Protein AF-A0A416MDK6-F1 (afdb_monomer)

Foldseek 3Di:
DD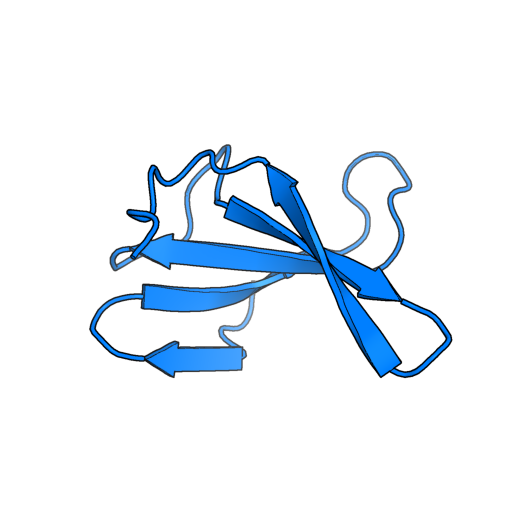FPDDDPQKTKDWDDDPVNDHIWIFIAGNDDDPQGFTWDQDPVRDIDGPDH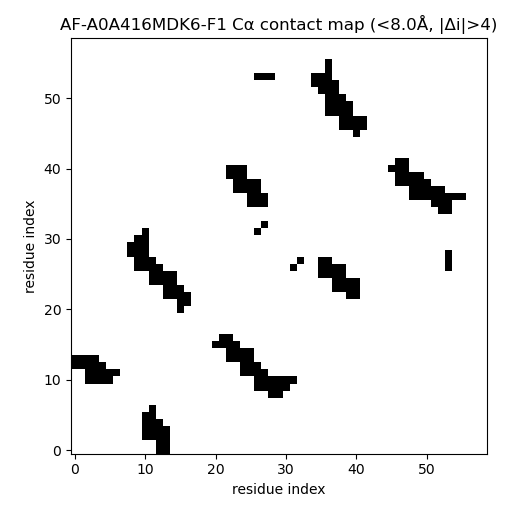SRCDDDD

Sequence (59 aa):
MPKLFTVSGYIVYFGSNEEGEPIHVHVSKGRPTPNATKIWLTRTGGCIVASNGSQIASK

Secondary structure (DSSP, 8-state):
----EEETTEEEEEE--STTPPSEEEEEESS--TTPEEEEEPTTS-EEEEEETT-PPP-

Radius of gyration: 11.11 Å; Cα contacts (8 Å, |Δi|>4): 109; chains: 1; bounding box: 27×28×26 Å

pLDDT: mean 89.35, std 9.23, range [55.53, 96.38]

Mean predicted aligned error: 4.02 Å

Solvent-accessible surface area (backbone atoms only — not comparable to full-atom values): 3624 Å² total; per-residue (Å²): 126,74,71,74,49,72,56,99,61,29,38,35,28,72,43,66,69,62,93,78,42,73,68,27,38,34,38,22,69,78,50,91,54,87,63,33,19,33,31,42,62,43,96,88,76,50,74,44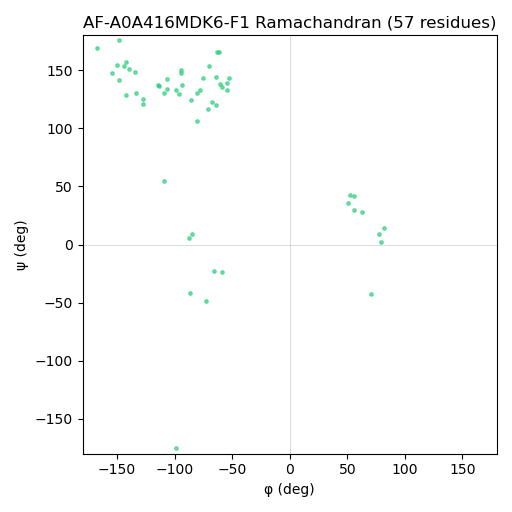,82,74,43,65,58,55,65,72,78,78,134

Structure (mmCIF, N/CA/C/O backbone):
data_AF-A0A416MDK6-F1
#
_entry.id   AF-A0A416MDK6-F1
#
loop_
_atom_site.group_PDB
_atom_site.id
_atom_site.type_symbol
_atom_site.label_atom_id
_atom_site.label_alt_id
_atom_site.label_comp_id
_atom_site.label_asym_id
_atom_site.label_entity_id
_atom_site.label_seq_id
_atom_site.pdbx_PDB_ins_code
_atom_site.Cartn_x
_atom_site.Cartn_y
_atom_site.Cartn_z
_atom_site.occupancy
_atom_site.B_iso_or_equiv
_atom_site.auth_seq_id
_atom_site.auth_comp_id
_atom_site.auth_asym_id
_atom_site.auth_atom_id
_atom_site.pdbx_PDB_model_num
ATOM 1 N N . MET A 1 1 ? -4.429 14.009 -0.268 1.00 55.53 1 MET A N 1
ATOM 2 C CA . MET A 1 1 ? -4.527 13.043 -1.383 1.00 55.53 1 MET A CA 1
ATOM 3 C C . MET A 1 1 ? -5.996 12.834 -1.731 1.00 55.53 1 MET A C 1
ATOM 5 O O . MET A 1 1 ? -6.770 12.611 -0.801 1.00 55.53 1 MET A O 1
ATOM 9 N N . PRO A 1 2 ? -6.408 12.964 -3.005 1.00 56.34 2 PRO A N 1
ATOM 10 C CA . PRO A 1 2 ? -7.764 12.607 -3.419 1.00 56.34 2 PRO A CA 1
ATOM 11 C C . PRO A 1 2 ? -8.021 11.118 -3.142 1.00 56.34 2 PRO A C 1
ATOM 13 O O . PRO A 1 2 ? -7.138 10.281 -3.331 1.00 56.34 2 PRO A O 1
ATOM 16 N N . LYS A 1 3 ? -9.215 10.793 -2.637 1.00 61.19 3 LYS A N 1
ATOM 17 C CA . LYS A 1 3 ? -9.636 9.406 -2.390 1.00 61.19 3 LYS A CA 1
ATOM 18 C C . LYS A 1 3 ? -10.097 8.807 -3.717 1.00 61.19 3 LYS A C 1
ATOM 20 O O . LYS A 1 3 ? -10.911 9.434 -4.388 1.00 61.19 3 LYS A O 1
ATOM 25 N N . LEU A 1 4 ? -9.602 7.622 -4.075 1.00 70.62 4 LEU A N 1
ATOM 26 C CA . LEU A 1 4 ? -10.031 6.932 -5.294 1.00 70.62 4 LEU A CA 1
ATOM 27 C C . LEU A 1 4 ? -11.444 6.372 -5.099 1.00 70.62 4 LEU A C 1
ATOM 29 O O . L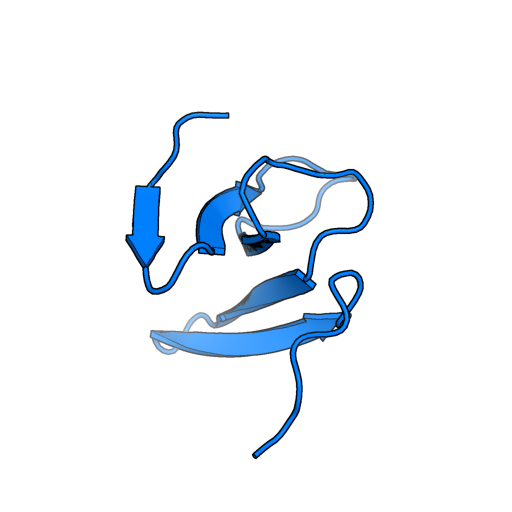EU A 1 4 ? -12.324 6.604 -5.918 1.00 70.62 4 LEU A O 1
ATOM 33 N N . PHE A 1 5 ? -11.659 5.678 -3.977 1.00 84.25 5 PHE A N 1
ATOM 34 C CA . PHE A 1 5 ? -12.964 5.199 -3.518 1.00 84.25 5 PHE A CA 1
ATOM 35 C C . PHE A 1 5 ? -12.888 4.712 -2.061 1.00 84.25 5 PHE A C 1
ATOM 37 O O . PHE A 1 5 ? -11.809 4.563 -1.478 1.00 84.25 5 PHE A O 1
ATOM 44 N N . THR A 1 6 ? -14.054 4.458 -1.469 1.00 91.19 6 THR A N 1
ATOM 45 C CA . THR A 1 6 ? -14.211 3.817 -0.156 1.00 91.19 6 THR A CA 1
ATOM 46 C C . THR A 1 6 ? -14.897 2.468 -0.298 1.00 91.19 6 THR A C 1
ATOM 48 O O . THR A 1 6 ? -15.894 2.368 -1.007 1.00 91.19 6 THR A O 1
ATOM 51 N N . VAL A 1 7 ? -14.415 1.452 0.418 1.00 90.44 7 VAL A N 1
ATOM 52 C CA . VAL A 1 7 ? -15.009 0.106 0.454 1.00 90.44 7 VAL A CA 1
ATOM 53 C C . VAL A 1 7 ? -14.911 -0.466 1.866 1.00 90.44 7 VAL A C 1
ATOM 55 O O . VAL A 1 7 ? -13.846 -0.433 2.471 1.00 90.44 7 VAL A O 1
ATOM 58 N N . SER A 1 8 ? -16.020 -0.955 2.428 1.00 91.19 8 SER A N 1
ATOM 59 C CA . SER A 1 8 ? -16.053 -1.607 3.755 1.00 91.19 8 SER A CA 1
ATOM 60 C C . SER A 1 8 ? -15.373 -0.816 4.890 1.00 91.19 8 SER A C 1
ATOM 62 O O . SER A 1 8 ? -14.731 -1.388 5.768 1.00 91.19 8 SER A O 1
ATOM 64 N N . GLY A 1 9 ? -15.470 0.519 4.868 1.00 91.38 9 GLY A N 1
ATOM 65 C CA . GLY A 1 9 ? -14.824 1.398 5.853 1.00 91.38 9 GLY A CA 1
ATOM 66 C C . GLY A 1 9 ? -13.326 1.645 5.623 1.00 91.38 9 GLY A C 1
ATOM 67 O O . GLY A 1 9 ? -12.705 2.373 6.397 1.00 91.38 9 GLY A O 1
ATOM 68 N N . TYR A 1 10 ? -12.750 1.092 4.557 1.00 93.44 10 TYR A N 1
ATOM 69 C CA . TYR A 1 10 ? -11.410 1.404 4.074 1.00 93.44 10 TYR A CA 1
ATOM 70 C C . TYR A 1 10 ? -11.462 2.479 2.991 1.00 93.44 10 TYR A C 1
ATOM 72 O O . TYR A 1 10 ? -12.414 2.566 2.214 1.00 93.44 10 TYR A O 1
ATOM 80 N N . ILE A 1 11 ? -10.422 3.301 2.941 1.00 93.81 11 ILE A N 1
ATOM 81 C CA . ILE A 1 11 ? -10.166 4.251 1.865 1.00 93.81 11 ILE A CA 1
ATOM 82 C C . ILE A 1 11 ? -9.008 3.711 1.043 1.00 93.81 11 ILE A C 1
ATOM 84 O O . ILE A 1 11 ? -7.977 3.337 1.601 1.00 93.81 11 ILE A O 1
ATOM 88 N N . VAL A 1 12 ? -9.180 3.741 -0.273 1.00 94.12 12 VAL A N 1
ATOM 89 C CA . VAL A 1 12 ? -8.145 3.417 -1.252 1.00 94.12 12 VAL A CA 1
ATOM 90 C C . VAL A 1 12 ? -7.715 4.709 -1.942 1.00 94.12 12 VAL A C 1
ATOM 92 O O . VAL A 1 12 ? -8.560 5.504 -2.370 1.00 94.12 12 VAL A O 1
ATOM 95 N N . TYR A 1 13 ? -6.411 4.962 -2.016 1.00 92.62 13 TYR A N 1
ATOM 96 C CA . TYR A 1 13 ? -5.860 6.182 -2.610 1.00 92.62 13 TYR A CA 1
ATOM 97 C C . TYR A 1 13 ? -4.481 5.938 -3.219 1.00 92.62 13 TYR A C 1
ATOM 99 O O . TYR A 1 13 ? -3.766 5.026 -2.811 1.00 92.62 13 TYR A O 1
ATOM 107 N N . PHE A 1 14 ? -4.108 6.755 -4.206 1.00 91.19 14 PHE A N 1
ATOM 108 C CA . PHE A 1 14 ? -2.782 6.672 -4.810 1.00 91.19 14 PHE A CA 1
ATOM 109 C C . PHE A 1 14 ? -1.729 7.328 -3.918 1.00 91.19 14 PHE A C 1
ATOM 111 O O . PHE A 1 14 ? -1.911 8.455 -3.448 1.00 91.19 14 PHE A O 1
ATOM 118 N N . GLY A 1 15 ? -0.625 6.613 -3.731 1.00 87.75 15 GLY A N 1
ATOM 119 C CA . GLY A 1 15 ? 0.659 7.160 -3.328 1.00 87.75 15 GLY A CA 1
ATOM 120 C C . GLY A 1 15 ? 1.501 7.455 -4.566 1.00 87.75 15 GLY A C 1
ATOM 121 O O . GLY A 1 15 ? 1.528 6.682 -5.527 1.00 87.75 15 GLY A O 1
ATOM 122 N N . SER A 1 16 ? 2.162 8.605 -4.566 1.00 81.81 16 SER A N 1
ATOM 123 C CA . SER A 1 16 ? 3.081 9.015 -5.625 1.00 81.81 16 SER A CA 1
ATOM 124 C C . SER A 1 16 ? 4.179 9.874 -5.019 1.00 81.81 16 SER A C 1
ATOM 126 O O . SER A 1 16 ? 3.865 10.726 -4.187 1.00 81.81 16 SER A O 1
ATOM 128 N N . ASN A 1 17 ? 5.417 9.714 -5.494 1.00 78.56 17 ASN A N 1
ATOM 129 C CA . ASN A 1 17 ? 6.556 10.543 -5.089 1.00 78.56 17 ASN A CA 1
ATOM 130 C C . ASN A 1 17 ? 6.914 10.441 -3.588 1.00 78.56 17 ASN A C 1
ATOM 132 O O . ASN A 1 17 ? 7.443 11.387 -3.010 1.00 78.56 17 ASN A O 1
ATOM 136 N N . GLU A 1 18 ? 6.629 9.299 -2.953 1.00 83.25 18 GLU A N 1
ATOM 137 C CA . GLU A 1 18 ? 7.205 8.950 -1.648 1.00 83.25 18 GLU A CA 1
ATOM 138 C C . GLU A 1 18 ? 8.616 8.412 -1.905 1.00 83.25 18 GLU A C 1
ATOM 140 O O . GLU A 1 18 ? 8.762 7.337 -2.463 1.00 83.25 18 GLU A O 1
ATOM 145 N N . GLU A 1 19 ? 9.656 9.189 -1.596 1.00 87.12 19 GLU A N 1
ATOM 146 C CA . GLU A 1 19 ? 11.064 8.748 -1.688 1.00 87.12 19 GLU A CA 1
ATOM 147 C C . GLU A 1 19 ? 11.509 8.221 -3.073 1.00 87.12 19 GLU A C 1
ATOM 149 O O . GLU A 1 19 ? 12.394 7.376 -3.185 1.00 87.12 19 GLU A O 1
ATOM 154 N N . GLY A 1 20 ? 10.909 8.728 -4.155 1.00 88.75 20 GLY A N 1
ATOM 155 C CA . GLY A 1 20 ? 11.206 8.269 -5.519 1.00 88.75 20 GLY A CA 1
ATOM 156 C C . GLY A 1 20 ? 10.546 6.938 -5.892 1.00 88.75 20 GLY A C 1
ATOM 157 O O . GLY A 1 20 ? 10.833 6.385 -6.955 1.00 88.75 20 GLY A O 1
ATOM 158 N N . GLU A 1 21 ? 9.641 6.430 -5.053 1.00 91.44 21 GLU A N 1
ATOM 159 C CA . GLU A 1 21 ? 8.857 5.240 -5.351 1.00 91.44 21 GLU A CA 1
ATOM 160 C C . GLU A 1 21 ? 7.919 5.463 -6.555 1.00 91.44 21 GLU A C 1
ATOM 162 O O . GLU A 1 21 ? 7.336 6.548 -6.716 1.00 91.44 21 GLU A O 1
ATOM 167 N N . PRO A 1 22 ? 7.716 4.427 -7.396 1.00 91.00 22 PRO A N 1
ATOM 168 C CA . PRO A 1 22 ? 6.732 4.480 -8.468 1.00 91.00 22 PRO A CA 1
ATOM 169 C C . PRO A 1 22 ? 5.316 4.626 -7.899 1.00 91.00 22 PRO A C 1
ATOM 171 O O . PRO A 1 22 ? 5.069 4.402 -6.711 1.00 91.00 22 PRO A O 1
ATOM 174 N N . ILE A 1 23 ? 4.363 4.977 -8.767 1.00 91.44 23 ILE A N 1
ATOM 175 C CA . ILE A 1 23 ? 2.955 5.070 -8.375 1.00 91.44 23 ILE A CA 1
ATOM 176 C C . ILE A 1 23 ? 2.474 3.757 -7.745 1.00 91.44 23 ILE A C 1
ATOM 178 O O . ILE A 1 23 ? 2.718 2.662 -8.257 1.00 91.44 23 ILE A O 1
ATOM 182 N N . HIS A 1 24 ? 1.786 3.879 -6.619 1.00 93.44 24 HIS A N 1
ATOM 183 C CA . HIS A 1 24 ? 1.319 2.750 -5.828 1.00 93.44 24 HIS A CA 1
ATOM 184 C C . HIS A 1 24 ? 0.007 3.093 -5.130 1.00 93.44 24 HIS A C 1
ATOM 186 O O . HIS A 1 24 ? -0.504 4.210 -5.228 1.00 93.44 24 HIS A O 1
ATOM 192 N N . VAL A 1 25 ? -0.573 2.115 -4.444 1.00 94.81 25 VAL A N 1
ATOM 193 C CA . VAL A 1 25 ? -1.842 2.269 -3.737 1.00 94.81 25 VAL A CA 1
ATOM 194 C C . VAL A 1 25 ? -1.611 2.142 -2.242 1.00 94.81 25 VAL A C 1
ATOM 196 O O . VAL A 1 25 ? -0.926 1.230 -1.785 1.00 94.81 25 VAL A O 1
ATOM 199 N N . HIS A 1 26 ? -2.235 3.034 -1.485 1.00 94.94 26 HIS A N 1
ATOM 200 C CA . HIS A 1 26 ? -2.373 2.927 -0.043 1.00 94.94 26 HIS A CA 1
ATOM 201 C C . HIS A 1 26 ? -3.808 2.557 0.327 1.00 94.94 26 HIS A C 1
ATOM 203 O O . HIS A 1 26 ? -4.772 3.036 -0.283 1.00 94.94 26 HIS A O 1
ATOM 209 N N . VAL A 1 27 ? -3.947 1.721 1.354 1.00 95.38 27 VAL A N 1
ATOM 210 C CA . VAL A 1 27 ? -5.232 1.335 1.941 1.00 95.38 27 VAL A CA 1
ATOM 211 C C . VAL A 1 27 ? -5.188 1.565 3.444 1.00 95.38 27 VAL A C 1
ATOM 213 O O . VAL A 1 27 ? -4.312 1.039 4.131 1.00 95.38 27 VAL A O 1
ATOM 216 N N . SER A 1 28 ? -6.149 2.327 3.965 1.00 94.44 28 SER A N 1
ATOM 217 C CA . SER A 1 28 ? -6.263 2.628 5.396 1.00 94.44 28 SER A CA 1
ATOM 218 C C . SER A 1 28 ? -7.722 2.660 5.856 1.00 94.44 28 SER A C 1
ATOM 220 O O . SER A 1 28 ? -8.638 2.862 5.059 1.00 94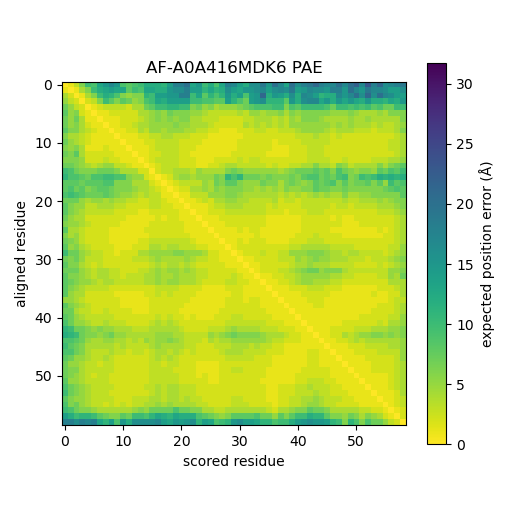.44 28 SER A O 1
ATOM 222 N N . LYS A 1 29 ? -7.973 2.455 7.154 1.00 92.62 29 LYS A N 1
ATOM 223 C CA . LYS A 1 29 ? -9.334 2.440 7.717 1.00 92.62 29 LYS A CA 1
ATOM 224 C C . LYS A 1 29 ? -9.806 3.855 8.068 1.00 92.62 29 LYS A C 1
ATOM 226 O O . LYS A 1 29 ? -9.164 4.550 8.851 1.00 92.62 29 LYS A O 1
ATOM 231 N N . GLY A 1 30 ? -10.947 4.272 7.521 1.00 91.12 30 GLY A N 1
ATOM 232 C CA . GLY A 1 30 ? -11.668 5.511 7.851 1.00 91.12 30 GLY A CA 1
ATOM 233 C C . GLY A 1 30 ? -11.015 6.823 7.396 1.00 91.12 30 GLY A C 1
ATOM 234 O O . GLY A 1 30 ? -11.708 7.700 6.882 1.00 91.12 30 GLY A O 1
ATOM 235 N N . ARG A 1 31 ? -9.694 6.974 7.544 1.00 90.00 31 ARG A N 1
ATOM 236 C CA . ARG A 1 31 ? -8.907 8.139 7.101 1.00 90.00 31 ARG A CA 1
ATOM 237 C C . ARG A 1 31 ? -7.521 7.708 6.604 1.00 90.00 31 ARG A C 1
ATOM 239 O O . ARG A 1 31 ? -7.033 6.680 7.070 1.00 90.00 31 ARG A O 1
ATOM 246 N N . PRO A 1 32 ? -6.870 8.462 5.699 1.00 90.31 32 PRO A N 1
ATOM 247 C CA . PRO A 1 32 ? -5.454 8.263 5.380 1.00 90.31 32 PRO A CA 1
ATOM 248 C C . PRO A 1 32 ? -4.596 8.320 6.647 1.00 90.31 32 PRO A C 1
ATOM 250 O O . PRO A 1 32 ? -4.846 9.152 7.523 1.00 90.31 32 PRO A O 1
ATOM 253 N N . THR A 1 33 ? -3.605 7.441 6.751 1.00 88.69 33 THR A N 1
ATOM 254 C CA . THR A 1 33 ? -2.705 7.366 7.909 1.00 88.69 33 THR A CA 1
ATOM 255 C C . THR A 1 33 ? -1.258 7.241 7.451 1.00 88.69 33 THR A C 1
ATOM 257 O O . THR A 1 33 ? -1.011 6.594 6.430 1.00 88.69 33 THR A O 1
ATOM 260 N N . PRO A 1 34 ? -0.293 7.783 8.215 1.00 87.31 34 PRO A N 1
ATOM 261 C CA . PRO A 1 34 ? 1.100 7.374 8.079 1.00 87.31 34 PRO A CA 1
ATOM 262 C C . PRO A 1 34 ? 1.202 5.849 8.197 1.00 87.31 34 PRO A C 1
ATOM 264 O O . PRO A 1 34 ? 0.460 5.248 8.978 1.00 87.31 34 PRO A O 1
ATOM 267 N N . ASN A 1 35 ? 2.090 5.227 7.420 1.00 89.88 35 ASN A N 1
ATOM 268 C CA . ASN A 1 35 ? 2.266 3.770 7.380 1.00 89.88 35 ASN A CA 1
ATOM 269 C C . ASN A 1 35 ? 0.972 3.002 7.046 1.00 89.88 35 ASN A C 1
ATOM 271 O O . ASN A 1 35 ? 0.664 1.981 7.659 1.00 89.88 35 ASN A O 1
ATOM 275 N N . ALA A 1 36 ? 0.178 3.497 6.095 1.00 94.94 36 ALA A N 1
ATOM 276 C CA . ALA A 1 36 ? -0.935 2.728 5.546 1.00 94.94 36 ALA A CA 1
ATOM 277 C C . ALA A 1 36 ? -0.448 1.429 4.871 1.00 94.94 36 ALA A C 1
ATOM 279 O O . ALA A 1 36 ? 0.742 1.240 4.610 1.00 94.94 36 ALA A 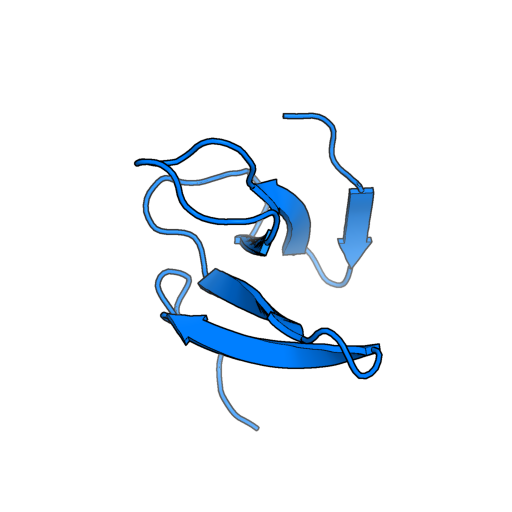O 1
ATOM 280 N N . THR A 1 37 ? -1.372 0.504 4.603 1.0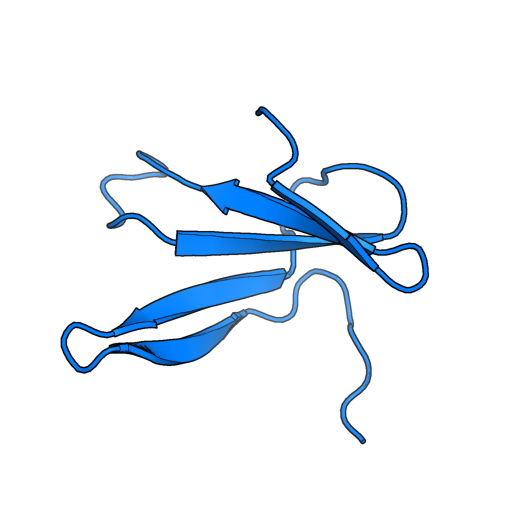0 96.25 37 THR A N 1
ATOM 281 C CA . THR A 1 37 ? -1.053 -0.698 3.818 1.00 96.25 37 THR A CA 1
ATOM 282 C C . THR A 1 37 ? -0.660 -0.276 2.414 1.00 96.25 37 THR A C 1
ATOM 284 O O . THR A 1 37 ? -1.478 0.329 1.722 1.00 96.25 37 THR A O 1
ATOM 287 N N . LYS A 1 38 ? 0.561 -0.611 1.995 1.00 95.69 38 LYS A N 1
ATOM 288 C CA . LYS A 1 38 ? 1.104 -0.254 0.684 1.00 95.69 38 LYS A CA 1
ATOM 289 C C . LYS A 1 38 ? 0.963 -1.428 -0.280 1.00 95.69 38 LYS A C 1
ATOM 291 O O . LYS A 1 38 ? 1.313 -2.563 0.050 1.00 95.69 38 LYS A O 1
ATOM 296 N N . ILE A 1 39 ? 0.477 -1.150 -1.484 1.00 96.38 39 ILE A N 1
ATOM 297 C CA . ILE A 1 39 ? 0.280 -2.113 -2.567 1.00 96.38 39 ILE A CA 1
ATOM 298 C C . ILE A 1 39 ? 0.973 -1.588 -3.825 1.00 96.38 39 ILE A C 1
ATOM 300 O O . ILE A 1 39 ? 0.630 -0.522 -4.338 1.00 96.38 39 ILE A O 1
ATOM 304 N N . TRP A 1 40 ? 1.920 -2.362 -4.348 1.00 95.62 40 TRP A N 1
ATOM 305 C CA . TRP A 1 40 ? 2.562 -2.097 -5.630 1.00 95.62 40 TRP A CA 1
ATOM 306 C C . TRP A 1 40 ? 1.645 -2.440 -6.793 1.00 95.62 40 TRP A C 1
ATOM 308 O O . TRP A 1 40 ? 0.949 -3.456 -6.763 1.00 95.62 40 TRP A O 1
ATOM 318 N N . LEU A 1 41 ? 1.716 -1.626 -7.843 1.00 94.19 41 LEU A N 1
ATOM 319 C CA . LEU A 1 41 ? 1.124 -1.915 -9.143 1.00 94.19 41 LEU A CA 1
ATOM 320 C C . LEU A 1 41 ? 2.201 -2.506 -10.050 1.00 94.19 41 LEU A C 1
ATOM 322 O O . LEU A 1 41 ? 3.297 -1.956 -10.166 1.00 94.19 41 LEU A O 1
ATOM 326 N N . THR A 1 42 ? 1.909 -3.634 -10.689 1.00 94.19 42 THR A N 1
ATOM 327 C CA . THR A 1 42 ? 2.861 -4.279 -11.594 1.00 94.19 42 THR A CA 1
ATOM 328 C C . THR A 1 42 ? 2.606 -3.853 -13.033 1.00 94.19 42 THR A C 1
ATOM 330 O O . THR A 1 42 ? 1.475 -3.600 -13.448 1.00 94.19 42 THR A O 1
ATOM 333 N N . ARG A 1 43 ? 3.669 -3.835 -13.844 1.00 92.00 43 ARG A N 1
ATOM 334 C CA . ARG A 1 43 ? 3.583 -3.509 -15.277 1.00 92.00 43 ARG A CA 1
ATOM 335 C C . ARG A 1 43 ? 2.653 -4.449 -16.058 1.00 92.00 43 ARG A C 1
ATOM 337 O O . ARG A 1 43 ? 2.143 -4.063 -17.100 1.00 92.00 43 ARG A O 1
ATOM 344 N N . THR A 1 44 ? 2.425 -5.667 -15.567 1.00 95.38 44 THR A N 1
ATOM 345 C CA . THR A 1 44 ? 1.509 -6.646 -16.174 1.00 95.38 44 THR A CA 1
ATOM 346 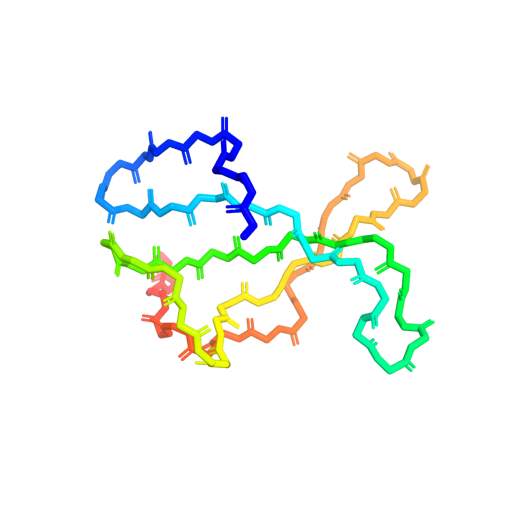C C . THR A 1 44 ? 0.050 -6.460 -15.739 1.00 95.38 44 THR A C 1
ATOM 348 O O . THR A 1 44 ? -0.773 -7.321 -16.027 1.00 95.38 44 THR A O 1
ATOM 351 N N . GLY A 1 45 ? -0.280 -5.373 -15.030 1.00 92.88 45 GLY A N 1
ATOM 352 C CA . GLY A 1 45 ? -1.640 -5.074 -14.567 1.00 92.88 45 GLY A CA 1
ATOM 353 C C . GLY A 1 45 ? -2.050 -5.791 -13.276 1.00 92.88 45 GLY A C 1
ATOM 354 O O . GLY A 1 45 ? -3.233 -5.832 -12.955 1.00 92.88 45 GLY A O 1
ATOM 355 N N . GLY A 1 46 ? -1.095 -6.370 -12.543 1.00 95.25 46 GLY A N 1
ATOM 356 C CA . GLY A 1 46 ? -1.324 -7.022 -11.253 1.00 95.25 46 GLY A CA 1
ATOM 357 C C . GLY A 1 46 ? -0.984 -6.127 -10.061 1.00 95.25 46 GLY A C 1
ATOM 358 O O . GLY A 1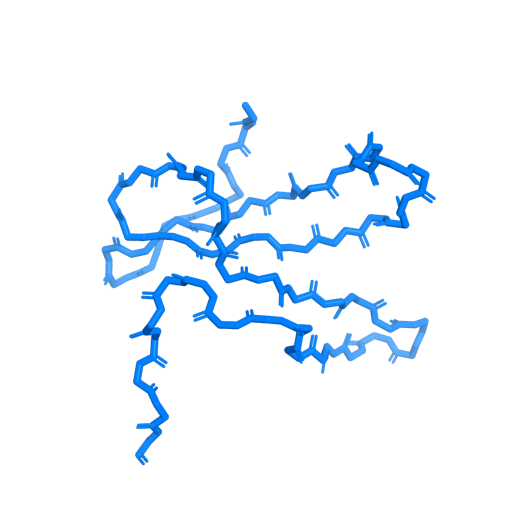 46 ? -0.611 -4.960 -10.210 1.00 95.25 46 GLY A O 1
ATOM 359 N N . CYS A 1 47 ? -1.075 -6.697 -8.860 1.00 95.62 47 CYS A N 1
ATOM 360 C CA . CYS A 1 47 ? -0.732 -6.013 -7.619 1.00 95.62 47 CYS A CA 1
ATOM 361 C C . CYS A 1 47 ? 0.022 -6.919 -6.637 1.00 95.62 47 CYS A C 1
ATOM 363 O O . CYS A 1 47 ? -0.150 -8.138 -6.642 1.00 95.62 47 CYS A O 1
ATOM 365 N N . ILE A 1 48 ? 0.876 -6.318 -5.805 1.00 95.88 48 ILE A N 1
ATOM 366 C CA . ILE A 1 48 ? 1.657 -7.011 -4.769 1.00 95.88 48 ILE A CA 1
ATOM 367 C C . ILE A 1 48 ? 1.551 -6.210 -3.472 1.00 95.88 48 ILE A C 1
ATOM 369 O O . ILE A 1 48 ? 1.790 -5.005 -3.474 1.00 95.88 48 ILE A O 1
ATOM 373 N N . VAL A 1 49 ? 1.217 -6.861 -2.356 1.00 95.88 49 VAL A N 1
ATOM 374 C CA . VAL A 1 49 ? 1.243 -6.205 -1.039 1.00 95.88 49 VAL A CA 1
ATOM 375 C C . VAL A 1 49 ? 2.699 -5.963 -0.644 1.00 95.88 49 VAL A C 1
ATOM 377 O O . VAL A 1 49 ? 3.465 -6.908 -0.484 1.00 95.88 49 VAL A O 1
ATOM 380 N N . ALA A 1 50 ? 3.074 -4.694 -0.501 1.00 95.88 50 ALA A N 1
ATOM 381 C CA . ALA A 1 50 ? 4.418 -4.272 -0.120 1.00 95.88 50 ALA A CA 1
ATOM 382 C C . ALA A 1 50 ? 4.587 -4.237 1.402 1.00 95.88 50 ALA A C 1
ATOM 384 O O . ALA A 1 50 ? 5.614 -4.646 1.937 1.00 95.88 50 ALA A O 1
ATOM 385 N N . SER A 1 51 ? 3.567 -3.740 2.103 1.00 95.81 51 SER A N 1
ATOM 386 C CA . SER A 1 51 ? 3.536 -3.671 3.562 1.00 95.81 51 SER A CA 1
ATOM 387 C C . SER A 1 51 ? 2.096 -3.660 4.068 1.00 95.81 51 SER A C 1
ATOM 389 O O . SER A 1 51 ? 1.204 -3.118 3.419 1.00 95.81 51 SER A O 1
ATOM 391 N N . ASN A 1 52 ? 1.863 -4.237 5.250 1.00 95.38 52 ASN A N 1
ATOM 392 C CA . ASN A 1 52 ? 0.550 -4.268 5.903 1.00 95.38 52 ASN A CA 1
ATOM 393 C C . ASN A 1 52 ? 0.513 -3.364 7.143 1.00 95.38 52 ASN A C 1
ATOM 395 O O . ASN A 1 52 ? 0.215 -3.799 8.257 1.00 95.38 52 ASN A O 1
ATOM 399 N N . GLY A 1 53 ? 0.857 -2.088 6.968 1.00 94.75 53 GLY A N 1
ATOM 400 C CA . GLY A 1 53 ? 0.913 -1.144 8.084 1.00 94.75 53 GLY A CA 1
ATOM 401 C C . GLY A 1 53 ? -0.454 -0.856 8.722 1.00 94.75 53 GLY A C 1
ATOM 402 O O . GLY A 1 53 ? -0.522 -0.543 9.907 1.00 94.75 53 GLY A O 1
ATOM 403 N N . SER A 1 54 ? -1.563 -1.066 7.997 1.00 93.44 54 SER A N 1
ATOM 404 C CA . SER A 1 54 ? -2.919 -0.951 8.566 1.00 93.44 54 SER A CA 1
ATOM 405 C C . SER A 1 54 ? -3.454 -2.232 9.206 1.00 93.44 54 SER A C 1
ATOM 407 O O . SER A 1 54 ? -4.617 -2.237 9.608 1.00 93.44 54 SER A O 1
ATOM 409 N N . GLN A 1 55 ? -2.640 -3.292 9.308 1.00 93.19 55 GLN A N 1
ATOM 410 C CA . GLN A 1 55 ? -3.012 -4.560 9.951 1.00 93.19 55 GLN A CA 1
ATOM 411 C C . GLN A 1 55 ? -4.323 -5.133 9.391 1.00 93.19 55 GLN A C 1
ATOM 413 O O . GLN A 1 55 ? -5.209 -5.578 10.122 1.00 93.19 55 GLN A O 1
ATOM 418 N N . ILE A 1 56 ? -4.476 -5.078 8.067 1.00 92.12 56 ILE A N 1
ATOM 419 C CA . ILE A 1 56 ? -5.612 -5.681 7.376 1.00 92.12 56 ILE A CA 1
ATOM 420 C C . ILE A 1 56 ? -5.469 -7.193 7.523 1.00 92.12 56 ILE A C 1
ATOM 422 O O . ILE A 1 56 ? -4.432 -7.753 7.166 1.00 92.12 56 ILE A O 1
ATOM 426 N N . ALA A 1 57 ? -6.485 -7.836 8.094 1.00 89.62 57 ALA A N 1
ATOM 427 C CA . ALA A 1 57 ? -6.463 -9.270 8.334 1.00 89.62 57 ALA A CA 1
ATOM 428 C C . ALA A 1 57 ? -6.279 -10.036 7.015 1.00 89.62 57 ALA A C 1
ATOM 430 O O . ALA A 1 57 ? -6.935 -9.726 6.015 1.00 89.62 57 ALA A O 1
ATOM 431 N N . SER A 1 58 ? -5.403 -11.043 7.021 1.00 80.88 58 SER A N 1
ATOM 432 C CA . SER A 1 58 ? -5.475 -12.090 6.008 1.00 80.88 58 SER A CA 1
ATOM 433 C C . SER A 1 58 ? -6.721 -12.933 6.265 1.00 80.88 58 SER A C 1
ATOM 435 O O . SER A 1 58 ? -7.208 -12.996 7.393 1.00 80.88 58 SER A O 1
ATOM 437 N N . LYS A 1 59 ? -7.233 -13.534 5.194 1.00 68.81 59 LYS A N 1
ATOM 438 C CA . LYS A 1 59 ? -8.387 -14.431 5.220 1.00 68.81 59 LYS A CA 1
ATOM 439 C C . LYS A 1 59 ? -8.279 -15.512 6.295 1.00 68.81 59 LYS A C 1
ATOM 441 O O . LYS A 1 59 ? -7.141 -15.983 6.520 1.00 68.81 59 LYS A O 1
#